Protein AF-A0A8J5VWH4-F1 (afdb_monomer_lite)

Sequence (172 aa):
MELGYGVIAAAGEVVESIDKEDLAKSLSLKPDPEDEEAQKTKKKMEETRDQLADALYQKGLALAEIESLKNDESTEACAKDVFEENYKELIKWVDAKSTKYGSLTVLRERRCGRLGTALKVLNDIIQDDSEQPKKKLYDLKIQLIEEIGWAHVSAYEKQWMHVRFPPSLPPF

Radius of gyration: 19.7 Å; chains: 1; bounding box: 58×37×54 Å

Secondary structure (DSSP, 8-state):
-HHHHHHHHHHHHHHHHS-HHHHHHHHHSPPPTT-HHHHHHHHHHHHHHHHHHHHHHHHHHHHHHHHHH-------BTB--HHHHHHHHHTTTS-TTSTTTHHHHHHHHHHTT-HHHHHHHHHHHHT-TTS---HHHHHHHHHHHHHHT-HHHHHHHHHHHHHHS-SSPPP-

pLDDT: mean 87.25, std 12.17, range [42.47, 96.69]

Foldseek 3Di:
DVPLVVLLVVLVVLLVVDDPVVLVVLLVDDDDPVDPVSVVVNVVSLVSLVSNLVSLLSNLVSLLVVVVVPPDDDDDDDDPPPNVVSVVVNVVRDPCLDLVNLQSVLSVCVVVVVLVVSLVSLVVNQPPPPDQRDLVSLVVNLVSCVVVVVVVVSVVSVVVSCVSPPPDDDDD

Organism: Zizania palustris (NCBI:txid103762)

Structure (mmCIF, N/CA/C/O backbone):
data_AF-A0A8J5VWH4-F1
#
_entry.id   AF-A0A8J5VWH4-F1
#
loop_
_atom_site.group_PDB
_atom_site.id
_atom_site.type_symbol
_atom_site.label_atom_id
_atom_site.label_alt_id
_atom_site.label_comp_id
_atom_site.label_asym_id
_atom_site.label_entity_id
_atom_site.label_seq_id
_atom_site.pdbx_PDB_ins_code
_atom_site.Cartn_x
_atom_site.Cartn_y
_atom_site.Cartn_z
_atom_site.occupancy
_atom_site.B_iso_or_equiv
_atom_site.auth_seq_id
_atom_site.auth_comp_id
_atom_site.auth_asym_id
_atom_site.auth_atom_id
_atom_site.pdbx_PDB_model_num
ATOM 1 N N . MET A 1 1 ? 3.674 -20.097 -3.474 1.00 50.47 1 MET A N 1
ATOM 2 C CA . MET A 1 1 ? 2.241 -19.920 -3.800 1.00 50.47 1 MET A CA 1
ATOM 3 C C . MET A 1 1 ? 1.338 -19.933 -2.565 1.00 50.47 1 MET A C 1
ATOM 5 O O . MET A 1 1 ? 0.362 -19.204 -2.581 1.00 50.47 1 MET A O 1
ATOM 9 N N . GLU A 1 2 ? 1.654 -20.662 -1.486 1.00 59.84 2 GLU A N 1
ATOM 10 C CA . GLU A 1 2 ? 0.800 -20.717 -0.275 1.00 59.84 2 GLU A CA 1
ATOM 11 C C . GLU A 1 2 ? 0.767 -19.420 0.561 1.00 59.84 2 GLU A C 1
ATOM 13 O O . GLU A 1 2 ? -0.246 -19.125 1.190 1.00 59.84 2 GLU A O 1
ATOM 18 N N . LEU A 1 3 ? 1.833 -18.607 0.529 1.00 69.75 3 LEU A N 1
ATOM 19 C CA . LEU A 1 3 ? 1.952 -17.423 1.394 1.00 69.75 3 LEU A CA 1
ATOM 20 C C . LEU A 1 3 ? 0.900 -16.336 1.104 1.00 69.75 3 LEU A C 1
ATOM 22 O O . LEU A 1 3 ? 0.278 -15.839 2.038 1.00 69.75 3 LEU A O 1
ATOM 26 N N . GLY A 1 4 ? 0.649 -15.997 -0.166 1.00 79.75 4 GLY A N 1
ATOM 27 C CA . GLY A 1 4 ? -0.304 -14.934 -0.524 1.00 79.75 4 GLY A CA 1
ATOM 28 C C . GLY A 1 4 ? -1.750 -15.269 -0.144 1.00 79.75 4 GLY A C 1
ATOM 29 O O . GLY A 1 4 ? -2.464 -14.437 0.411 1.00 79.75 4 GLY A O 1
ATOM 30 N N . TYR A 1 5 ? -2.173 -16.516 -0.370 1.00 85.75 5 TYR A N 1
ATOM 31 C CA . TYR A 1 5 ? -3.507 -16.979 0.021 1.00 85.75 5 TYR A CA 1
ATOM 32 C C . TYR A 1 5 ? -3.683 -17.024 1.545 1.00 85.75 5 TYR A C 1
ATOM 34 O O . TYR A 1 5 ? -4.745 -16.649 2.042 1.00 85.75 5 TYR A O 1
ATOM 42 N N . GLY A 1 6 ? -2.636 -17.409 2.285 1.00 90.00 6 GLY A N 1
ATOM 43 C CA . GLY A 1 6 ? -2.633 -17.369 3.748 1.00 90.00 6 GLY A CA 1
ATOM 44 C C . GLY A 1 6 ? -2.809 -15.953 4.303 1.00 90.00 6 GLY A C 1
ATOM 45 O O . GLY A 1 6 ? -3.617 -15.750 5.206 1.00 90.00 6 GLY A O 1
ATOM 46 N N . VAL A 1 7 ? -2.126 -14.960 3.719 1.00 91.88 7 VAL A N 1
ATOM 47 C CA . VAL A 1 7 ? -2.273 -13.545 4.113 1.00 91.88 7 VAL A CA 1
ATOM 48 C C . VAL A 1 7 ? -3.694 -13.042 3.857 1.00 91.88 7 VAL A C 1
ATOM 50 O O . VAL A 1 7 ? -4.264 -12.380 4.719 1.00 91.88 7 VAL A O 1
ATOM 53 N N . ILE A 1 8 ? -4.296 -13.382 2.713 1.00 92.81 8 ILE A N 1
ATOM 54 C CA . ILE A 1 8 ? -5.675 -12.976 2.391 1.00 92.81 8 ILE A CA 1
ATOM 55 C C . ILE A 1 8 ? -6.674 -13.553 3.395 1.00 92.81 8 ILE A C 1
ATOM 57 O O . ILE A 1 8 ? -7.571 -12.830 3.829 1.00 92.81 8 ILE A O 1
ATOM 61 N N . ALA A 1 9 ? -6.528 -14.832 3.753 1.00 92.94 9 ALA A N 1
ATOM 62 C CA . ALA A 1 9 ? -7.409 -15.498 4.707 1.00 92.94 9 ALA A CA 1
ATOM 63 C C . ALA A 1 9 ? -7.279 -14.891 6.111 1.00 92.94 9 ALA A C 1
ATOM 65 O O . ALA A 1 9 ? -8.277 -14.455 6.677 1.00 92.94 9 ALA A O 1
ATOM 66 N N . ALA A 1 10 ? -6.050 -14.772 6.625 1.00 95.19 10 ALA A N 1
ATOM 67 C CA . ALA A 1 10 ? -5.791 -14.214 7.952 1.00 95.19 10 ALA A CA 1
ATOM 68 C C . ALA A 1 10 ? -6.246 -12.750 8.065 1.00 95.19 10 ALA A C 1
ATOM 70 O O . ALA A 1 10 ? -6.896 -12.363 9.031 1.00 95.19 10 ALA A O 1
ATOM 71 N N . ALA A 1 11 ? -5.959 -11.929 7.051 1.00 94.19 11 ALA A N 1
ATOM 72 C CA . ALA A 1 11 ? -6.440 -10.553 7.021 1.00 94.19 11 ALA A CA 1
ATOM 73 C C . ALA A 1 11 ? -7.971 -10.476 6.893 1.00 94.19 11 ALA A C 1
ATOM 75 O O . ALA A 1 11 ? -8.587 -9.572 7.450 1.00 94.19 11 ALA A O 1
ATOM 76 N N . GLY A 1 12 ? -8.592 -11.417 6.175 1.00 92.44 12 GLY A N 1
ATOM 77 C CA . GLY A 1 12 ? -10.046 -11.547 6.092 1.00 92.44 12 GLY A CA 1
ATOM 78 C C . GLY A 1 12 ? -10.689 -11.782 7.457 1.00 92.44 12 GLY A C 1
ATOM 79 O O . GLY A 1 12 ? -11.609 -11.054 7.810 1.00 92.44 12 GLY A O 1
ATOM 80 N N . GLU A 1 13 ? -10.148 -12.711 8.242 1.00 95.19 13 GLU A N 1
ATOM 81 C CA . GLU A 1 13 ? -10.627 -13.020 9.594 1.00 95.19 13 GLU A CA 1
ATOM 82 C C . GLU A 1 13 ? -10.568 -11.794 10.519 1.00 95.19 13 GLU A C 1
ATOM 84 O O . GLU A 1 13 ? -11.541 -11.482 11.205 1.00 95.19 13 GLU A O 1
ATOM 89 N N . VAL A 1 14 ? -9.470 -11.029 10.471 1.00 94.75 14 VAL A N 1
ATOM 90 C CA . VAL A 1 14 ? -9.351 -9.774 11.234 1.00 94.75 14 VAL A CA 1
ATOM 91 C C . VAL A 1 14 ? -10.430 -8.776 10.812 1.00 94.75 14 VAL A C 1
ATOM 93 O O . VAL A 1 14 ? -11.118 -8.217 11.664 1.00 94.75 14 VAL A O 1
ATOM 96 N N . VAL A 1 15 ? -10.623 -8.576 9.506 1.00 93.81 15 VAL A N 1
ATOM 97 C CA . VAL A 1 15 ? -11.629 -7.640 8.973 1.00 93.81 15 VAL A CA 1
ATOM 98 C C . VAL A 1 15 ? -13.057 -8.052 9.345 1.00 93.81 15 VAL A C 1
ATOM 100 O O . VAL A 1 15 ? -13.893 -7.175 9.554 1.00 93.81 15 VAL A O 1
ATOM 103 N N . GLU A 1 16 ? -13.344 -9.352 9.414 1.00 94.44 16 GLU A N 1
ATOM 104 C CA . GLU A 1 16 ? -14.653 -9.899 9.796 1.00 94.44 16 GLU A CA 1
ATOM 105 C C . GLU A 1 16 ? -14.906 -9.829 11.307 1.00 94.44 16 GLU A C 1
ATOM 107 O O . GLU A 1 16 ? -16.051 -9.679 11.727 1.00 94.44 16 GLU A O 1
ATOM 112 N N . SER A 1 17 ? -13.852 -9.885 12.125 1.00 93.88 17 SER A N 1
ATOM 113 C CA . SER A 1 17 ? -13.956 -9.779 13.587 1.00 93.88 17 SER A CA 1
ATOM 114 C C . SER A 1 17 ? -14.259 -8.365 14.100 1.00 93.88 17 SER A C 1
ATOM 116 O O . SER A 1 17 ? -14.678 -8.200 15.245 1.00 93.88 17 SER A O 1
ATOM 118 N N . ILE A 1 18 ? -14.039 -7.341 13.270 1.00 94.44 18 ILE A N 1
ATOM 119 C CA . ILE A 1 18 ? -14.193 -5.933 13.644 1.00 94.44 18 ILE A CA 1
ATOM 120 C C . ILE A 1 18 ? -15.577 -5.431 13.224 1.00 94.44 18 ILE A C 1
ATOM 122 O O . ILE A 1 18 ? -15.907 -5.403 12.037 1.00 94.44 18 ILE A O 1
ATOM 126 N N . ASP A 1 19 ? -16.361 -4.945 14.191 1.00 93.44 19 ASP A N 1
ATOM 127 C CA . ASP A 1 19 ? -17.612 -4.242 13.904 1.00 93.44 19 ASP A CA 1
ATOM 128 C C . ASP A 1 19 ? -17.323 -2.840 13.355 1.00 93.44 19 ASP A C 1
ATOM 130 O O . ASP A 1 19 ? -16.997 -1.889 14.069 1.00 93.44 19 ASP A O 1
ATOM 134 N N . LYS A 1 20 ? -17.437 -2.726 12.036 1.00 92.56 20 LYS A N 1
ATOM 135 C CA . LYS A 1 20 ? -17.192 -1.503 11.274 1.00 92.56 20 LYS A CA 1
ATOM 136 C C . LYS A 1 20 ? -18.214 -0.410 11.558 1.00 92.56 20 LYS A C 1
ATOM 138 O O . LYS A 1 20 ? -17.874 0.769 11.512 1.00 92.56 20 LYS A O 1
ATOM 143 N N . GLU A 1 21 ? -19.467 -0.760 11.818 1.00 91.31 21 GLU A N 1
ATOM 144 C CA . GLU A 1 21 ? -20.485 0.254 12.074 1.00 91.31 21 GLU A CA 1
ATOM 145 C C . GLU A 1 21 ? -20.251 0.900 13.434 1.00 91.31 21 GLU A C 1
ATOM 147 O O . GLU A 1 21 ? -20.267 2.126 13.551 1.00 91.31 21 GLU A O 1
ATOM 152 N N . ASP A 1 22 ? -19.968 0.089 14.447 1.00 89.12 22 ASP A N 1
ATOM 153 C CA . ASP A 1 22 ? -19.699 0.571 15.797 1.00 89.12 22 ASP A CA 1
ATOM 154 C C . ASP A 1 22 ? -18.350 1.290 15.895 1.00 89.12 22 ASP A C 1
ATOM 156 O O . ASP A 1 22 ? -18.241 2.331 16.556 1.00 89.12 22 ASP A O 1
ATOM 160 N N . LEU A 1 23 ? -17.342 0.833 15.149 1.00 91.12 23 LEU A N 1
ATOM 161 C CA . LEU A 1 23 ? -16.074 1.545 15.019 1.00 91.12 23 LEU A CA 1
ATOM 162 C C . LEU A 1 23 ? -16.263 2.931 14.379 1.00 91.12 23 LEU A C 1
ATOM 164 O O . LEU A 1 23 ? -15.755 3.928 14.892 1.00 91.12 23 LEU A O 1
ATOM 168 N N . ALA A 1 24 ? -17.040 3.036 13.297 1.00 90.94 24 ALA A N 1
ATOM 169 C CA . ALA A 1 24 ? -17.312 4.319 12.647 1.00 90.94 24 ALA A CA 1
ATOM 170 C C . ALA A 1 24 ? -18.122 5.271 13.546 1.00 90.94 24 ALA A C 1
ATOM 172 O O . ALA A 1 24 ? -17.816 6.468 13.628 1.00 90.94 24 ALA A O 1
ATOM 173 N N . LYS A 1 25 ? -19.135 4.751 14.255 1.00 89.38 25 LYS A N 1
ATOM 174 C CA . LYS A 1 25 ? -19.938 5.529 15.214 1.00 89.38 25 LYS A CA 1
ATOM 175 C C . LYS A 1 25 ? -19.071 6.075 16.347 1.00 89.38 25 LYS A C 1
ATOM 177 O O . LYS A 1 25 ? -19.153 7.262 16.655 1.00 89.38 25 LYS A O 1
ATOM 182 N N . SER A 1 26 ? -18.225 5.236 16.943 1.00 84.88 26 SER A N 1
ATOM 183 C CA . SER A 1 26 ? -17.388 5.617 18.087 1.00 84.88 26 SER A CA 1
ATOM 184 C C . SER A 1 26 ? -16.312 6.643 17.722 1.00 84.88 26 SER A C 1
ATOM 186 O O . SER A 1 26 ? -16.114 7.601 18.466 1.00 84.88 26 SER A O 1
ATOM 188 N N . LEU A 1 27 ? -15.682 6.523 16.549 1.00 86.81 27 LEU A N 1
ATOM 189 C CA . LEU A 1 27 ? -14.683 7.489 16.067 1.00 86.81 27 LEU A CA 1
ATOM 190 C C . LEU A 1 27 ? -15.277 8.851 15.685 1.00 86.81 27 LEU A C 1
ATOM 192 O O . LEU A 1 27 ? -14.561 9.852 15.664 1.00 86.81 27 LEU A O 1
ATOM 196 N N . SER A 1 28 ? -16.578 8.904 15.396 1.00 86.00 28 SER A N 1
ATOM 197 C CA . SER A 1 28 ? -17.277 10.154 15.075 1.00 86.00 28 SER A CA 1
ATOM 198 C C . SER A 1 28 ? -17.548 11.020 16.312 1.00 86.00 28 SER A C 1
ATOM 200 O O . SER A 1 28 ? -17.797 12.221 16.186 1.00 86.00 28 SER A O 1
ATOM 202 N N . LEU A 1 29 ? -17.499 10.435 17.512 1.00 83.62 29 LEU A N 1
ATOM 203 C CA . LEU A 1 29 ? -17.739 11.136 18.769 1.00 83.62 29 LEU A CA 1
ATOM 204 C C . LEU A 1 29 ? -16.452 11.807 19.261 1.00 83.62 29 LEU A C 1
ATOM 206 O O . LEU A 1 29 ? -15.390 11.191 19.350 1.00 83.62 29 LEU A O 1
ATOM 210 N N . LYS A 1 30 ? -16.544 13.094 19.613 1.00 78.81 30 LYS A N 1
ATOM 211 C CA . LYS A 1 30 ? -15.450 13.799 20.291 1.00 78.81 30 LYS A CA 1
ATOM 212 C C . LYS A 1 30 ? -15.554 13.533 21.796 1.00 78.81 30 LYS A C 1
ATOM 214 O O . LYS A 1 30 ? -16.566 13.927 22.373 1.00 78.81 30 LYS A O 1
ATOM 219 N N . PRO A 1 31 ? -14.558 12.883 22.422 1.00 79.38 31 PRO A N 1
ATOM 220 C CA . PRO A 1 31 ? -14.539 12.712 23.865 1.00 79.38 31 PRO A CA 1
ATOM 221 C C . PRO A 1 31 ? -14.315 14.064 24.537 1.00 79.38 31 PRO A C 1
ATOM 223 O O . PRO A 1 31 ? -13.684 14.959 23.962 1.00 79.38 31 PRO A O 1
ATOM 226 N N . ASP A 1 32 ? -14.834 14.189 25.751 1.00 81.56 32 ASP A N 1
ATOM 227 C CA . ASP A 1 32 ? -14.539 15.320 26.619 1.00 81.56 32 ASP A CA 1
ATOM 228 C C . ASP A 1 32 ? -13.029 15.328 26.940 1.00 81.56 32 ASP A C 1
ATOM 230 O O . ASP A 1 32 ? -12.486 14.282 27.313 1.00 81.56 32 ASP A O 1
ATOM 234 N N . PRO A 1 33 ? -12.313 16.455 26.758 1.00 80.44 33 PRO A N 1
ATOM 235 C CA . PRO A 1 33 ? -10.901 16.552 27.117 1.00 80.44 33 PRO A CA 1
ATOM 236 C C . PRO A 1 33 ? -10.619 16.327 28.610 1.00 80.44 33 PRO A C 1
ATOM 238 O O . PRO A 1 33 ? -9.495 15.963 28.936 1.00 80.44 33 PRO A O 1
ATOM 241 N N . GLU A 1 34 ? -11.594 16.489 29.503 1.00 84.75 34 GLU A N 1
ATOM 242 C CA . GLU A 1 34 ? -11.412 16.267 30.946 1.00 84.75 34 GLU A CA 1
ATOM 243 C C . GLU A 1 34 ? -11.732 14.819 31.375 1.00 84.75 34 GLU A C 1
ATOM 245 O O . GLU A 1 34 ? -11.453 14.426 32.509 1.00 84.75 34 GLU A O 1
ATOM 250 N N . ASP A 1 35 ? -12.292 13.999 30.476 1.00 87.94 35 ASP A N 1
ATOM 251 C CA . ASP A 1 35 ? -12.620 12.594 30.740 1.00 87.94 35 ASP A CA 1
ATOM 252 C C . ASP A 1 35 ? -11.514 11.652 30.229 1.00 87.94 35 ASP A C 1
ATOM 254 O O . ASP A 1 35 ? -11.482 11.212 29.074 1.00 87.94 35 ASP A O 1
ATOM 258 N N . GLU A 1 36 ? -10.604 11.305 31.137 1.00 86.25 36 GLU A N 1
ATOM 259 C CA . GLU A 1 36 ? -9.511 10.352 30.915 1.00 86.25 36 GLU A CA 1
ATOM 260 C C . GLU A 1 36 ? -9.983 8.965 30.426 1.00 86.25 36 GLU A C 1
ATOM 262 O O . GLU A 1 36 ? -9.275 8.292 29.667 1.00 86.25 36 GLU A O 1
ATOM 267 N N . GLU A 1 37 ? -11.164 8.494 30.836 1.00 84.00 37 GLU A N 1
ATOM 268 C CA . GLU A 1 37 ? -11.691 7.190 30.413 1.00 84.00 37 GLU A CA 1
ATOM 269 C C . GLU A 1 37 ? -12.235 7.247 28.983 1.00 84.00 37 GLU A C 1
ATOM 271 O O . GLU A 1 37 ? -11.971 6.342 28.175 1.00 84.00 37 GLU A O 1
ATOM 276 N N . ALA A 1 38 ? -12.915 8.339 28.628 1.00 83.19 38 ALA A N 1
ATOM 277 C CA . ALA A 1 38 ? -13.361 8.596 27.263 1.00 83.19 38 ALA A CA 1
ATOM 278 C C . ALA A 1 38 ? -12.172 8.751 26.300 1.00 83.19 38 ALA A C 1
ATOM 280 O O . ALA A 1 38 ? -12.195 8.194 25.195 1.00 83.19 38 ALA A O 1
ATOM 281 N N . GLN A 1 39 ? -11.093 9.420 26.722 1.00 86.19 39 GLN A N 1
ATOM 282 C CA . GLN A 1 39 ? -9.864 9.525 25.929 1.00 86.19 39 GLN A CA 1
ATOM 283 C C . GLN A 1 39 ? -9.197 8.164 25.692 1.00 86.19 39 GLN A C 1
ATOM 285 O O . GLN A 1 39 ? -8.847 7.833 24.554 1.00 86.19 39 GLN A O 1
ATOM 290 N N . LYS A 1 40 ? -9.055 7.339 26.739 1.00 87.06 40 LYS A N 1
ATOM 291 C CA . LYS A 1 40 ? -8.506 5.976 26.610 1.00 87.06 40 LYS A CA 1
ATOM 292 C C . LYS A 1 40 ? -9.345 5.118 25.673 1.00 87.06 40 LYS A C 1
ATOM 294 O O . LYS A 1 40 ? -8.791 4.356 24.883 1.00 87.06 40 LYS A O 1
ATOM 299 N N . THR A 1 41 ? -10.666 5.242 25.748 1.00 85.81 41 THR A N 1
ATOM 300 C CA . THR A 1 41 ? -11.585 4.508 24.873 1.00 85.81 41 THR A CA 1
ATOM 301 C C . THR A 1 41 ? -11.417 4.940 23.421 1.00 85.81 41 THR A C 1
ATOM 303 O O . THR A 1 41 ? -11.245 4.084 22.558 1.00 85.81 41 THR A O 1
ATOM 306 N N . LYS A 1 42 ? -11.352 6.248 23.144 1.00 87.62 42 LYS A N 1
ATOM 307 C CA . LYS A 1 42 ? -11.084 6.756 21.792 1.00 87.62 42 LYS A CA 1
ATOM 308 C C . LYS A 1 42 ? -9.765 6.229 21.232 1.00 87.62 42 LYS A C 1
ATOM 310 O O . LYS A 1 42 ? -9.742 5.756 20.101 1.00 87.62 42 LYS A O 1
ATOM 315 N N . LYS A 1 43 ? -8.690 6.261 22.023 1.00 90.25 43 LYS A N 1
ATOM 316 C CA . LYS A 1 43 ? -7.381 5.763 21.586 1.00 90.25 43 LYS A CA 1
ATOM 317 C C . LYS A 1 43 ? -7.435 4.284 21.185 1.00 90.25 43 LYS A C 1
ATOM 319 O O . LYS A 1 43 ? -6.911 3.920 20.141 1.00 90.25 43 LYS A O 1
ATOM 324 N N . LYS A 1 44 ? -8.137 3.445 21.955 1.00 91.00 44 LYS A N 1
ATOM 325 C CA . LYS A 1 44 ? -8.359 2.030 21.597 1.00 91.00 44 LYS A CA 1
ATOM 326 C C . LYS A 1 44 ? -9.141 1.868 20.289 1.00 91.00 44 LYS A C 1
ATOM 328 O O . LYS A 1 44 ? -8.856 0.956 19.516 1.00 91.00 44 LYS A O 1
ATOM 333 N N . MET A 1 45 ? -10.115 2.739 20.023 1.00 90.56 45 MET A N 1
ATOM 334 C CA . MET A 1 45 ? -10.854 2.721 18.755 1.00 90.56 45 MET A CA 1
ATOM 335 C C . MET A 1 45 ? -9.970 3.163 17.582 1.00 90.56 45 MET A C 1
ATOM 337 O O . MET A 1 45 ? -10.034 2.569 16.511 1.00 90.56 45 MET A O 1
ATOM 341 N N . GLU A 1 46 ? -9.092 4.149 17.775 1.00 92.06 46 GLU A N 1
ATOM 342 C CA . GLU A 1 46 ? -8.094 4.537 16.767 1.00 92.06 46 GLU A CA 1
ATOM 343 C C . GLU A 1 46 ? -7.101 3.399 16.484 1.00 92.06 46 GLU A C 1
ATOM 345 O O . GLU A 1 46 ? -6.831 3.104 15.323 1.00 92.06 46 GLU A O 1
ATOM 350 N N . GLU A 1 47 ? -6.636 2.694 17.518 1.00 94.62 47 GLU A N 1
ATOM 351 C CA . GLU A 1 47 ? -5.794 1.498 17.372 1.00 94.62 47 GLU A CA 1
ATOM 352 C C . GLU A 1 47 ? -6.528 0.381 16.609 1.00 94.62 47 GLU A C 1
ATOM 354 O O . GLU A 1 47 ? -5.952 -0.254 15.727 1.00 94.62 47 GLU A O 1
ATOM 359 N N . THR A 1 48 ? -7.820 0.178 16.888 1.00 93.69 48 THR A N 1
ATOM 360 C CA . THR A 1 48 ? -8.657 -0.814 16.189 1.00 93.69 48 THR A CA 1
ATOM 361 C C . THR A 1 48 ? -8.864 -0.441 14.717 1.00 93.69 48 THR A C 1
ATOM 363 O O . THR A 1 48 ? -8.803 -1.301 13.839 1.00 93.69 48 THR A O 1
ATOM 366 N N . ARG A 1 49 ? -9.049 0.850 14.409 1.00 95.00 49 ARG A N 1
ATOM 367 C CA . ARG A 1 49 ? -9.074 1.366 13.029 1.00 95.00 49 ARG A CA 1
ATOM 368 C C . ARG A 1 49 ? -7.761 1.101 12.313 1.00 95.00 49 ARG A C 1
ATOM 370 O O . ARG A 1 49 ? -7.780 0.699 11.153 1.00 95.00 49 ARG A O 1
ATOM 377 N N . ASP A 1 50 ? -6.638 1.328 12.981 1.00 94.88 50 ASP A N 1
ATOM 378 C CA . ASP A 1 50 ? -5.325 1.116 12.381 1.00 94.88 50 ASP A CA 1
ATOM 379 C C . ASP A 1 50 ? -5.083 -0.372 12.099 1.00 94.88 50 ASP A C 1
ATOM 381 O O . ASP A 1 50 ? -4.613 -0.710 11.016 1.00 94.88 50 ASP A O 1
ATOM 385 N N . GLN A 1 51 ? -5.507 -1.266 12.998 1.00 95.44 51 GLN A N 1
ATOM 386 C CA . GLN A 1 51 ? -5.494 -2.716 12.770 1.00 95.44 51 GLN A CA 1
ATOM 387 C C . GLN A 1 51 ? -6.382 -3.129 11.590 1.00 95.44 51 GLN A C 1
ATOM 389 O O . GLN A 1 51 ? -5.954 -3.915 10.742 1.00 95.44 51 GLN A O 1
ATOM 394 N N . LEU A 1 52 ? -7.598 -2.578 11.501 1.00 96.38 52 LEU A N 1
ATOM 395 C CA . LEU A 1 52 ? -8.503 -2.812 10.375 1.00 96.38 52 LEU A CA 1
ATOM 396 C C . LEU A 1 52 ? -7.868 -2.363 9.053 1.00 96.38 52 LEU A C 1
ATOM 398 O O . LEU A 1 52 ? -7.885 -3.102 8.067 1.00 96.38 52 LEU A O 1
ATOM 402 N N . ALA A 1 53 ? -7.292 -1.161 9.032 1.00 96.38 53 ALA A N 1
ATOM 403 C CA . ALA A 1 53 ? -6.631 -0.608 7.859 1.00 96.38 53 ALA A CA 1
ATOM 404 C C . ALA A 1 53 ? -5.397 -1.426 7.460 1.00 96.38 53 ALA A C 1
ATOM 406 O O . ALA A 1 53 ? -5.206 -1.698 6.276 1.00 96.38 53 ALA A O 1
ATOM 407 N N . ASP A 1 54 ? -4.600 -1.879 8.427 1.00 95.75 54 ASP A N 1
ATOM 408 C CA . ASP A 1 54 ? -3.438 -2.729 8.176 1.00 95.75 54 ASP A CA 1
ATOM 409 C C . ASP A 1 54 ? -3.841 -4.090 7.606 1.00 95.75 54 ASP A C 1
ATOM 411 O O . ASP A 1 54 ? -3.240 -4.540 6.628 1.00 95.75 54 ASP A O 1
ATOM 415 N N . ALA A 1 55 ? -4.898 -4.714 8.127 1.00 96.69 55 ALA A N 1
ATOM 416 C CA . ALA A 1 55 ? -5.425 -5.958 7.576 1.00 96.69 55 ALA A CA 1
ATOM 417 C C . ALA A 1 55 ? -5.908 -5.774 6.126 1.00 96.69 55 ALA A C 1
ATOM 419 O O . ALA A 1 55 ? -5.498 -6.519 5.232 1.00 96.69 55 ALA A O 1
ATOM 420 N N . LEU A 1 56 ? -6.712 -4.740 5.856 1.00 96.50 56 LEU A N 1
ATOM 421 C CA . LEU A 1 56 ? -7.170 -4.406 4.501 1.00 96.50 56 LEU A CA 1
ATOM 422 C C . LEU A 1 56 ? -5.996 -4.113 3.559 1.00 96.50 56 LEU A C 1
ATOM 424 O O . LEU A 1 56 ? -5.995 -4.548 2.406 1.00 96.50 56 LEU A O 1
ATOM 428 N N . TYR A 1 57 ? -4.973 -3.410 4.038 1.00 96.62 57 TYR A N 1
ATOM 429 C CA . TYR A 1 57 ? -3.778 -3.105 3.264 1.00 96.62 57 TYR A CA 1
ATOM 430 C C . TYR A 1 57 ? -3.000 -4.371 2.889 1.00 96.62 57 TYR A C 1
ATOM 432 O O . TYR A 1 57 ? -2.738 -4.593 1.705 1.00 96.62 57 TYR A O 1
ATOM 440 N N . GLN A 1 58 ? -2.699 -5.243 3.858 1.00 95.50 58 GLN A N 1
ATOM 441 C CA . GLN A 1 58 ? -1.996 -6.508 3.607 1.00 95.50 58 GLN A CA 1
ATOM 442 C C . GLN A 1 58 ? -2.791 -7.426 2.673 1.00 95.50 58 GLN A C 1
ATOM 444 O O . GLN A 1 58 ? -2.226 -8.002 1.741 1.00 95.50 58 GLN A O 1
ATOM 449 N N . LYS A 1 59 ? -4.115 -7.506 2.856 1.00 94.94 59 LYS A N 1
ATOM 450 C CA . LYS A 1 59 ? -5.010 -8.242 1.954 1.00 94.94 59 LYS A CA 1
ATOM 451 C C . LYS A 1 59 ? -4.928 -7.706 0.525 1.00 94.94 59 LYS A C 1
ATOM 453 O O . LYS A 1 59 ? -4.811 -8.487 -0.414 1.00 94.94 59 LYS A O 1
ATOM 458 N N . GLY A 1 60 ? -4.949 -6.384 0.360 1.00 94.50 60 GLY A N 1
ATOM 459 C CA . GLY A 1 60 ? -4.831 -5.725 -0.940 1.00 94.50 60 GLY A CA 1
ATOM 460 C C . GLY A 1 60 ? -3.498 -6.011 -1.635 1.00 94.50 60 GLY A C 1
ATOM 461 O O . GLY A 1 60 ? -3.486 -6.334 -2.822 1.00 94.50 60 GLY A O 1
ATOM 462 N N . LEU A 1 61 ? -2.385 -5.946 -0.897 1.00 93.00 61 LEU A N 1
ATOM 463 C CA . LEU A 1 61 ? -1.058 -6.273 -1.427 1.00 93.00 61 LEU A CA 1
ATOM 464 C C . LEU A 1 61 ? -0.983 -7.727 -1.905 1.00 93.00 61 LEU A C 1
ATOM 466 O O . LEU A 1 61 ? -0.535 -7.980 -3.021 1.00 93.00 61 LEU A O 1
ATOM 470 N N . ALA A 1 62 ? -1.474 -8.667 -1.094 1.00 93.06 62 ALA A N 1
ATOM 471 C CA . ALA A 1 62 ? -1.480 -10.085 -1.440 1.00 93.06 62 ALA A CA 1
ATOM 472 C C . ALA A 1 62 ? -2.377 -10.387 -2.654 1.00 93.06 62 ALA A C 1
ATOM 474 O O . ALA A 1 62 ? -2.014 -11.199 -3.503 1.00 93.06 62 ALA A O 1
ATOM 475 N N . LEU A 1 63 ? -3.525 -9.708 -2.783 1.00 92.12 63 LEU A N 1
ATOM 476 C CA . LEU A 1 63 ? -4.396 -9.819 -3.959 1.00 92.12 63 LEU A CA 1
ATOM 477 C C . LEU A 1 63 ? -3.683 -9.368 -5.242 1.00 92.12 63 LEU A C 1
ATOM 479 O O . LEU A 1 63 ? -3.743 -10.075 -6.248 1.00 92.12 63 LEU A O 1
ATOM 483 N N . ALA A 1 64 ? -2.985 -8.229 -5.200 1.00 89.81 64 ALA A N 1
ATOM 484 C CA . ALA A 1 64 ? -2.220 -7.727 -6.341 1.00 89.81 64 ALA A CA 1
ATOM 485 C C . ALA A 1 64 ? -1.024 -8.629 -6.689 1.00 89.81 64 ALA A C 1
ATOM 487 O O . ALA A 1 64 ? -0.746 -8.864 -7.863 1.00 89.81 64 ALA A O 1
ATOM 488 N N . GLU A 1 65 ? -0.332 -9.175 -5.685 1.00 88.94 65 GLU A N 1
ATOM 489 C CA . GLU A 1 65 ? 0.768 -10.119 -5.903 1.00 88.94 65 GLU A CA 1
ATOM 490 C C . GLU A 1 65 ? 0.280 -11.394 -6.605 1.00 88.94 65 GLU A C 1
ATOM 492 O O . GLU A 1 65 ? 0.857 -11.801 -7.613 1.00 88.94 65 GLU A O 1
ATOM 497 N N . ILE A 1 66 ? -0.816 -11.997 -6.130 1.00 87.56 66 ILE A N 1
ATOM 498 C CA . ILE A 1 66 ? -1.393 -13.199 -6.749 1.00 87.56 66 ILE A CA 1
ATOM 499 C C . ILE A 1 66 ? -1.817 -12.934 -8.195 1.00 87.56 66 ILE A C 1
ATOM 501 O O . ILE A 1 66 ? -1.608 -13.798 -9.044 1.00 87.56 66 ILE A O 1
ATOM 505 N N . GLU A 1 67 ? -2.406 -11.772 -8.481 1.00 85.31 67 GLU A N 1
ATOM 506 C CA . GLU A 1 67 ? -2.753 -11.379 -9.849 1.00 85.31 67 GLU A CA 1
ATOM 507 C C . GLU A 1 67 ? -1.502 -11.277 -10.729 1.00 85.31 67 GLU A C 1
ATOM 509 O O . GLU A 1 67 ? -1.466 -11.888 -11.790 1.00 85.31 67 GLU A O 1
ATOM 514 N N . SER A 1 68 ? -0.441 -10.610 -10.263 1.00 81.81 68 SER A N 1
ATOM 515 C CA . SER A 1 68 ? 0.808 -10.474 -11.029 1.00 81.81 68 SER A CA 1
ATOM 516 C C . SER A 1 68 ? 1.511 -11.805 -11.338 1.00 81.81 68 SER A C 1
ATOM 518 O O . SER A 1 68 ? 2.261 -11.899 -12.305 1.00 81.81 68 SER A O 1
ATOM 520 N N . LEU A 1 69 ? 1.280 -12.840 -10.523 1.00 81.25 69 LEU A N 1
ATOM 521 C CA . LEU A 1 69 ? 1.835 -14.183 -10.720 1.00 81.25 69 LEU A CA 1
ATOM 522 C C . LEU A 1 69 ? 0.989 -15.039 -11.677 1.00 81.25 69 LEU A C 1
ATOM 524 O O . LEU A 1 69 ? 1.496 -16.002 -12.255 1.00 81.25 69 LEU A O 1
ATOM 528 N N . LYS A 1 70 ? -0.298 -14.714 -11.837 1.00 75.44 70 LYS A N 1
ATOM 529 C CA . LYS A 1 70 ? -1.234 -15.395 -12.736 1.00 75.44 70 LYS A CA 1
ATOM 530 C C . LYS A 1 70 ? -1.173 -14.736 -14.110 1.00 75.44 70 LYS A C 1
ATOM 532 O O . LYS A 1 70 ? -2.011 -13.924 -14.469 1.00 75.44 70 LYS A O 1
ATOM 537 N N . ASN A 1 71 ? -0.147 -15.095 -14.867 1.00 56.16 71 ASN A N 1
ATOM 538 C CA . ASN A 1 71 ? 0.183 -14.511 -16.168 1.00 56.16 71 ASN A CA 1
ATOM 539 C C . ASN A 1 71 ? -0.742 -14.940 -17.337 1.00 56.16 71 ASN A C 1
ATOM 541 O O . ASN A 1 71 ? -0.267 -15.010 -18.467 1.00 56.16 71 ASN A O 1
ATOM 545 N N . ASP A 1 72 ? -2.026 -15.239 -17.104 1.00 46.41 72 ASP A N 1
ATOM 546 C CA . ASP A 1 72 ? -2.945 -15.696 -18.160 1.00 46.41 72 ASP A CA 1
ATOM 547 C C . ASP A 1 72 ? -4.097 -14.715 -18.406 1.00 46.41 72 ASP A C 1
ATOM 549 O O . ASP A 1 72 ? -4.833 -14.322 -17.497 1.00 46.41 72 ASP A O 1
ATOM 553 N N . GLU A 1 73 ? -4.235 -14.338 -19.679 1.00 53.69 73 GLU A N 1
ATOM 554 C CA . GLU A 1 73 ? -5.354 -13.581 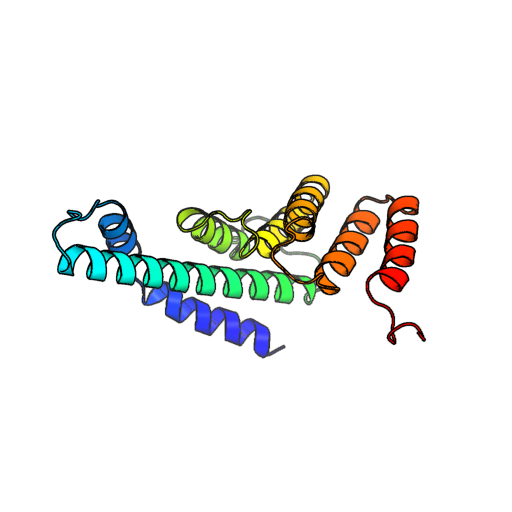-20.224 1.00 53.69 73 GLU A CA 1
ATOM 555 C C . GLU A 1 73 ? -6.689 -14.302 -19.975 1.00 53.69 73 GLU A C 1
ATOM 557 O O . GLU A 1 73 ? -6.780 -15.528 -19.993 1.00 53.69 73 GLU A O 1
ATOM 562 N N . SER A 1 74 ? -7.749 -13.499 -19.854 1.00 46.81 74 SER A N 1
ATOM 563 C CA . SER A 1 74 ? -9.164 -13.870 -19.713 1.00 46.81 74 SER A CA 1
ATOM 564 C C . SER A 1 74 ? -9.655 -14.212 -18.297 1.00 46.81 74 SER A C 1
ATOM 566 O O . SER A 1 74 ? -9.758 -15.356 -17.871 1.00 46.81 74 SER A O 1
ATOM 568 N N . THR A 1 75 ? -10.151 -13.190 -17.600 1.00 42.47 75 THR A N 1
ATOM 569 C CA . THR A 1 75 ? -11.561 -13.214 -17.182 1.00 42.47 75 THR A CA 1
ATOM 570 C C . THR A 1 75 ? -12.056 -11.783 -17.024 1.00 42.47 75 THR A C 1
ATOM 572 O O . THR A 1 75 ? -11.789 -11.102 -16.042 1.00 42.47 75 THR A O 1
ATOM 575 N N . GLU A 1 76 ? -12.696 -11.314 -18.092 1.00 42.56 76 GLU A N 1
ATOM 576 C CA . GLU A 1 76 ? -13.948 -10.564 -18.048 1.00 42.56 76 GLU A CA 1
ATOM 577 C C . GLU A 1 76 ? -14.183 -9.729 -16.783 1.00 42.56 76 GLU A C 1
ATOM 579 O O . GLU A 1 76 ? -14.603 -10.207 -15.726 1.00 42.56 76 GLU A O 1
ATOM 58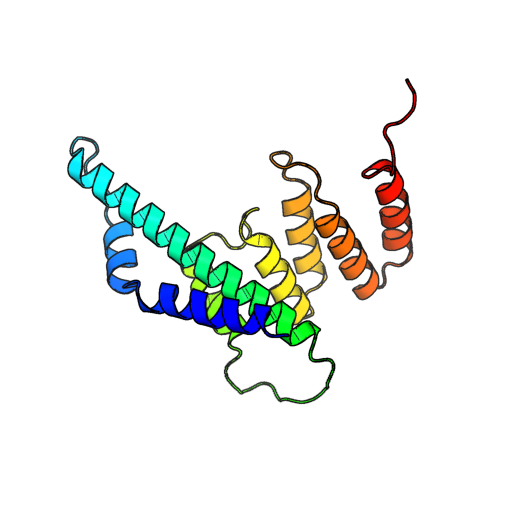4 N N . ALA A 1 77 ? -14.002 -8.421 -16.963 1.00 43.78 77 ALA A N 1
ATOM 585 C CA . ALA A 1 77 ? -14.745 -7.412 -16.236 1.00 43.78 77 ALA A CA 1
ATOM 586 C C . ALA A 1 77 ? -16.181 -7.905 -15.959 1.00 43.78 77 ALA A C 1
ATOM 588 O O . ALA A 1 77 ? -16.900 -8.219 -16.904 1.00 43.78 77 ALA A O 1
ATOM 589 N N . CYS A 1 78 ? -16.569 -7.924 -14.676 1.00 42.72 78 CYS A N 1
ATOM 590 C CA . CYS A 1 78 ? -17.915 -8.170 -14.118 1.00 42.72 78 CYS A CA 1
ATOM 591 C C . CYS A 1 78 ? -18.107 -9.415 -13.216 1.00 42.72 78 CYS A C 1
ATOM 593 O O . CYS A 1 78 ? -19.225 -9.668 -12.770 1.00 42.72 78 CYS A O 1
ATOM 595 N N . ALA A 1 79 ? -17.043 -10.099 -12.786 1.00 42.84 79 ALA A N 1
ATOM 596 C CA . ALA A 1 79 ? -17.029 -10.736 -11.462 1.00 42.84 79 ALA A CA 1
ATOM 597 C C . ALA A 1 79 ? -16.417 -9.741 -10.464 1.00 42.84 79 ALA A C 1
ATOM 599 O O . ALA A 1 79 ? -15.404 -9.125 -10.777 1.00 42.84 79 ALA A O 1
ATOM 600 N N . LYS A 1 80 ? -17.064 -9.523 -9.311 1.00 59.47 80 LYS A N 1
ATOM 601 C CA . LYS A 1 80 ? -16.657 -8.571 -8.258 1.00 59.47 80 LYS A CA 1
ATOM 602 C C . LYS A 1 80 ? -15.133 -8.484 -8.131 1.00 59.47 80 LYS A C 1
ATOM 604 O O . LYS A 1 80 ? -14.499 -9.448 -7.708 1.00 59.47 80 LYS A O 1
ATOM 609 N N . ASP A 1 81 ? -14.554 -7.347 -8.520 1.00 84.38 81 ASP A N 1
ATOM 610 C CA . ASP A 1 81 ? -13.123 -7.120 -8.354 1.00 84.38 81 ASP A CA 1
ATOM 611 C C . ASP A 1 81 ? -12.839 -7.000 -6.851 1.00 84.38 81 ASP A C 1
ATOM 613 O O . ASP A 1 81 ? -13.009 -5.942 -6.243 1.00 84.38 81 ASP A O 1
ATOM 617 N N . VAL A 1 82 ? -12.445 -8.127 -6.251 1.00 90.38 82 VAL A N 1
ATOM 618 C CA . VAL A 1 82 ? -12.159 -8.265 -4.817 1.00 90.38 82 VAL A CA 1
ATOM 619 C C . VAL A 1 82 ? -11.088 -7.267 -4.374 1.00 90.38 82 VAL A C 1
ATOM 621 O O . VAL A 1 82 ? -11.130 -6.781 -3.243 1.00 90.38 82 VAL A O 1
ATOM 624 N N . PHE A 1 83 ? -10.146 -6.923 -5.258 1.00 92.25 83 PHE A N 1
ATOM 625 C CA . PHE A 1 83 ? -9.135 -5.913 -4.973 1.00 92.25 83 PHE A CA 1
ATOM 626 C C . PHE A 1 83 ? -9.761 -4.517 -4.901 1.00 92.25 83 PHE A C 1
ATOM 628 O O . PHE A 1 83 ? -9.511 -3.797 -3.935 1.00 92.25 83 PHE A O 1
ATOM 635 N N . GLU A 1 84 ? -10.609 -4.137 -5.862 1.00 93.31 84 GLU A N 1
ATOM 636 C CA . GLU A 1 84 ? -11.296 -2.836 -5.830 1.00 93.31 84 GLU A CA 1
ATOM 637 C C . GLU A 1 84 ? -12.283 -2.729 -4.661 1.00 93.31 84 GLU A C 1
ATOM 639 O O . GLU A 1 84 ? -12.392 -1.662 -4.061 1.00 93.31 84 GLU A O 1
ATOM 644 N N . GLU A 1 85 ? -12.981 -3.806 -4.289 1.00 94.25 85 GLU A N 1
ATOM 645 C CA . GLU A 1 85 ? -13.831 -3.827 -3.089 1.00 94.25 85 GLU A CA 1
ATOM 646 C C . GLU A 1 85 ? -13.005 -3.612 -1.815 1.00 94.25 85 GLU A C 1
ATOM 648 O O . GLU A 1 85 ? -13.337 -2.753 -0.996 1.00 94.25 85 GLU A O 1
ATOM 653 N N . ASN A 1 86 ? -11.886 -4.327 -1.679 1.00 95.06 86 ASN A N 1
ATOM 654 C CA . ASN A 1 86 ? -10.966 -4.173 -0.556 1.00 95.06 86 ASN A CA 1
ATOM 655 C C . ASN A 1 86 ? -10.354 -2.762 -0.498 1.00 95.06 86 ASN A C 1
ATOM 657 O O . ASN A 1 86 ? -10.271 -2.162 0.571 1.00 95.06 86 ASN A O 1
ATOM 661 N N . TYR A 1 87 ? -9.963 -2.205 -1.646 1.00 95.06 87 TYR A N 1
ATOM 662 C CA . TYR A 1 87 ? -9.408 -0.856 -1.734 1.00 95.06 87 TYR A CA 1
ATOM 663 C C . TYR A 1 87 ? -10.448 0.214 -1.377 1.00 95.06 87 TYR A C 1
ATOM 665 O O . TYR A 1 87 ? -10.164 1.108 -0.580 1.00 95.06 87 TYR A O 1
ATOM 673 N N . LYS A 1 88 ? -11.677 0.104 -1.904 1.00 95.12 88 LYS A N 1
ATOM 674 C CA . LYS A 1 88 ? -12.800 0.988 -1.541 1.00 95.12 88 LYS A CA 1
ATOM 675 C C . LYS A 1 88 ? -13.126 0.929 -0.059 1.00 95.12 88 LYS A C 1
ATOM 677 O O . LYS A 1 88 ? -13.594 1.920 0.492 1.00 95.12 88 LYS A O 1
ATOM 682 N N . GLU A 1 89 ? -12.925 -0.220 0.568 1.00 95.44 89 GLU A N 1
ATOM 683 C CA . GLU A 1 89 ? -13.086 -0.352 2.004 1.00 95.44 89 GLU A CA 1
ATOM 684 C C . GLU A 1 89 ? -11.953 0.351 2.757 1.00 95.44 89 GLU A C 1
ATOM 686 O O . GLU A 1 89 ? -12.240 1.166 3.628 1.00 95.44 89 GLU A O 1
ATOM 691 N N . LEU A 1 90 ? -10.688 0.129 2.382 1.00 96.25 90 LEU A N 1
ATOM 692 C CA . LEU A 1 90 ? -9.526 0.766 3.017 1.00 96.25 90 LEU A CA 1
ATOM 693 C C . LEU A 1 90 ? -9.637 2.297 3.041 1.00 96.25 90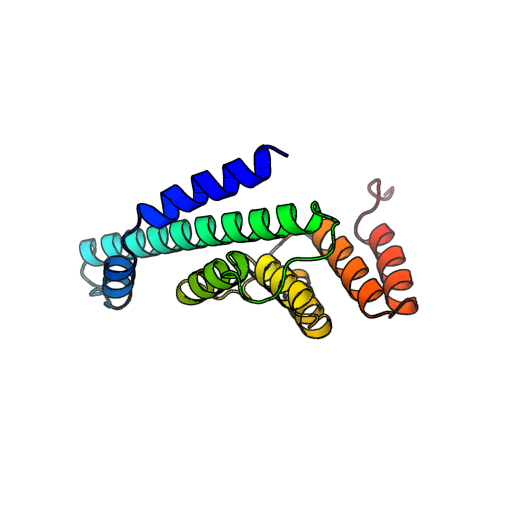 LEU A C 1
ATOM 695 O O . LEU A 1 90 ? -9.426 2.915 4.083 1.00 96.25 90 LEU A O 1
ATOM 699 N N . ILE A 1 91 ? -10.009 2.914 1.915 1.00 95.06 91 ILE A N 1
ATOM 700 C CA . ILE A 1 91 ? -10.043 4.381 1.785 1.00 95.06 91 ILE A CA 1
ATOM 701 C C . ILE A 1 91 ? -11.122 5.057 2.648 1.00 95.06 91 ILE A C 1
ATOM 703 O O . ILE A 1 91 ? -11.131 6.280 2.759 1.00 95.06 91 ILE A O 1
ATOM 707 N N . LYS A 1 92 ? -12.045 4.290 3.248 1.00 95.06 92 LYS A N 1
ATOM 708 C CA . LYS A 1 92 ? -13.011 4.814 4.230 1.00 95.06 92 LYS A CA 1
ATOM 709 C C . LYS A 1 92 ? -12.367 5.066 5.590 1.00 95.06 92 LYS A C 1
ATOM 711 O O . LYS A 1 92 ? -12.865 5.885 6.354 1.00 95.06 92 LYS A O 1
ATOM 716 N N . TRP A 1 93 ? -11.294 4.341 5.893 1.00 94.62 93 TRP A N 1
ATOM 717 C CA . TRP A 1 93 ? -10.680 4.302 7.217 1.00 94.62 93 TRP A CA 1
ATOM 718 C C . TRP A 1 93 ? -9.417 5.148 7.304 1.00 94.62 93 TRP A C 1
ATOM 720 O O . TRP A 1 93 ? -9.099 5.666 8.372 1.00 94.62 93 TRP A O 1
ATOM 730 N N . VAL A 1 94 ? -8.694 5.292 6.193 1.00 93.75 94 VAL A N 1
ATOM 731 C CA . VAL A 1 94 ? -7.383 5.946 6.155 1.00 93.75 94 VAL A CA 1
ATOM 732 C C . VAL A 1 94 ? -7.187 6.755 4.879 1.00 93.75 94 VAL A C 1
ATOM 734 O O . VAL A 1 94 ? -7.811 6.491 3.850 1.00 93.75 94 VAL A O 1
ATOM 737 N N . ASP A 1 95 ? -6.257 7.711 4.924 1.00 91.50 95 ASP A N 1
ATOM 738 C CA . ASP A 1 95 ? -5.751 8.339 3.707 1.00 91.50 95 ASP A CA 1
ATOM 739 C C . ASP A 1 95 ? -4.871 7.345 2.936 1.00 91.50 95 ASP A C 1
ATOM 741 O O . ASP A 1 95 ? -3.726 7.061 3.303 1.00 91.50 95 ASP A O 1
ATOM 745 N N . ALA A 1 96 ? -5.414 6.823 1.840 1.00 86.94 96 ALA A N 1
ATOM 746 C CA . ALA A 1 96 ? -4.743 5.851 0.988 1.00 86.94 96 ALA A CA 1
ATOM 747 C C . ALA A 1 96 ? -3.510 6.407 0.258 1.00 86.94 96 ALA A C 1
ATOM 749 O O . ALA A 1 96 ? -2.727 5.623 -0.275 1.00 86.94 96 ALA A O 1
ATOM 750 N N . LYS A 1 97 ? -3.321 7.733 0.208 1.00 83.88 97 LYS A N 1
ATOM 751 C CA . LYS A 1 97 ? -2.130 8.369 -0.381 1.00 83.88 97 LYS A CA 1
ATOM 752 C C . LYS A 1 97 ? -1.019 8.625 0.633 1.00 83.88 97 LYS A C 1
ATOM 754 O O . LYS A 1 97 ? 0.058 9.052 0.231 1.00 83.88 97 LYS A O 1
ATOM 759 N N . SER A 1 98 ? -1.263 8.356 1.914 1.00 87.19 98 SER A N 1
ATOM 760 C CA . SER A 1 98 ? -0.224 8.430 2.941 1.00 87.19 98 SER A CA 1
ATOM 761 C C . SER A 1 98 ? 0.937 7.481 2.639 1.00 87.19 98 SER A C 1
ATOM 763 O O . SER A 1 98 ? 0.764 6.450 1.989 1.00 87.19 98 SER A O 1
ATOM 765 N N . THR A 1 99 ? 2.115 7.776 3.181 1.00 85.62 99 THR A N 1
ATOM 766 C CA . THR A 1 99 ? 3.345 6.982 3.017 1.00 85.62 99 THR A CA 1
ATOM 767 C C . THR A 1 99 ? 3.152 5.510 3.400 1.00 85.62 99 THR A C 1
ATOM 769 O O . THR A 1 99 ? 3.688 4.615 2.747 1.00 85.62 99 THR A O 1
ATOM 772 N N . LYS A 1 100 ? 2.300 5.240 4.400 1.00 89.00 100 LYS A N 1
ATOM 773 C CA . LYS A 1 100 ? 1.995 3.886 4.890 1.00 89.00 100 LYS A CA 1
ATOM 774 C C . LYS A 1 100 ? 1.198 3.044 3.885 1.00 89.00 100 LYS A C 1
ATOM 776 O O . LYS A 1 100 ? 1.529 1.880 3.674 1.00 89.00 100 LYS A O 1
ATOM 781 N N . TYR A 1 101 ? 0.166 3.618 3.262 1.00 91.94 101 TYR A N 1
ATOM 782 C CA . TYR A 1 101 ? -0.784 2.881 2.408 1.00 91.94 101 TYR A CA 1
ATOM 783 C C . TYR A 1 101 ? -0.624 3.169 0.908 1.00 91.94 101 TYR A C 1
ATOM 785 O O . TYR A 1 101 ? -1.181 2.457 0.068 1.00 91.94 101 TYR A O 1
ATOM 793 N N . GLY A 1 102 ? 0.182 4.172 0.556 1.00 91.31 102 GLY A N 1
ATOM 794 C CA . GLY A 1 102 ? 0.352 4.688 -0.798 1.00 91.31 102 GLY A CA 1
ATOM 795 C C . GLY A 1 102 ? 0.802 3.640 -1.808 1.00 91.31 102 GLY A C 1
ATOM 796 O O . GLY A 1 102 ? 0.383 3.690 -2.961 1.00 91.31 102 GLY A O 1
ATOM 797 N N . SER A 1 103 ? 1.565 2.629 -1.383 1.00 92.50 103 SER A N 1
ATOM 798 C CA . SER A 1 103 ? 1.983 1.532 -2.268 1.00 92.50 103 SER A CA 1
ATOM 799 C C . SER A 1 103 ? 0.790 0.769 -2.857 1.00 92.50 103 SER A C 1
ATOM 801 O O . SER A 1 103 ? 0.815 0.410 -4.033 1.00 92.50 103 SER A O 1
ATOM 803 N N . LEU A 1 104 ? -0.289 0.575 -2.090 1.00 93.88 104 LEU A N 1
ATOM 804 C CA . LEU A 1 104 ? -1.495 -0.080 -2.602 1.00 93.88 104 LEU A CA 1
ATOM 805 C C . LEU A 1 104 ? -2.220 0.807 -3.621 1.00 93.88 104 LEU A C 1
ATOM 807 O O . LEU A 1 104 ? -2.698 0.310 -4.640 1.00 93.88 104 LEU A O 1
ATOM 811 N N . THR A 1 105 ? -2.235 2.123 -3.393 1.00 94.56 105 THR A N 1
ATOM 812 C CA . THR A 1 105 ? -2.743 3.107 -4.359 1.00 94.56 105 THR A CA 1
ATOM 813 C C . THR A 1 105 ? -1.946 3.063 -5.663 1.00 94.56 105 THR A C 1
ATOM 815 O O . THR A 1 105 ? -2.542 3.049 -6.736 1.00 94.56 105 THR A O 1
ATOM 818 N N . VAL A 1 106 ? -0.613 2.963 -5.603 1.00 94.81 106 VAL A N 1
ATOM 819 C CA . VAL A 1 106 ? 0.239 2.812 -6.798 1.00 94.81 106 VAL A CA 1
ATOM 820 C C . VAL A 1 106 ? -0.153 1.564 -7.596 1.00 94.81 106 VAL A C 1
ATOM 822 O O . VAL A 1 106 ? -0.349 1.655 -8.809 1.00 94.81 106 VAL A O 1
ATOM 825 N N . LEU A 1 107 ? -0.329 0.417 -6.930 1.00 92.69 107 LEU A N 1
ATOM 826 C CA . LEU A 1 107 ? -0.751 -0.832 -7.579 1.00 92.69 107 LEU A CA 1
ATOM 827 C C . LEU A 1 107 ? -2.140 -0.709 -8.212 1.00 92.69 107 LEU A C 1
ATOM 829 O O . LEU A 1 107 ? -2.338 -1.121 -9.353 1.00 92.69 107 LEU A O 1
ATOM 833 N N . ARG A 1 108 ? -3.086 -0.083 -7.509 1.00 93.81 108 ARG A N 1
ATOM 834 C CA . ARG A 1 108 ? -4.447 0.162 -7.996 1.00 93.81 108 ARG A CA 1
ATOM 835 C C . ARG A 1 108 ? -4.468 1.036 -9.249 1.00 93.81 108 ARG A C 1
ATOM 837 O O . ARG A 1 108 ? -5.167 0.741 -10.217 1.00 93.81 108 ARG A O 1
ATOM 844 N N . GLU A 1 109 ? -3.701 2.121 -9.243 1.00 94.00 109 GLU A N 1
ATOM 845 C CA . GLU A 1 109 ? -3.602 3.032 -10.383 1.00 94.00 109 GLU A CA 1
ATOM 846 C C . GLU A 1 109 ? -2.906 2.369 -11.579 1.00 94.00 109 GLU A C 1
ATOM 848 O O . GLU A 1 109 ? -3.359 2.548 -12.711 1.00 94.00 109 GLU A O 1
ATOM 853 N N . ARG A 1 110 ? -1.885 1.533 -11.333 1.00 91.62 110 ARG A N 1
ATOM 854 C CA . ARG A 1 110 ? -1.246 0.695 -12.361 1.00 91.62 110 ARG A CA 1
ATOM 855 C C . ARG A 1 110 ? -2.235 -0.301 -12.975 1.00 91.62 110 ARG A C 1
ATOM 857 O O . ARG A 1 110 ? -2.352 -0.328 -14.195 1.00 91.62 110 ARG A O 1
ATOM 864 N N . ARG A 1 111 ? -3.019 -1.024 -12.159 1.00 89.44 111 ARG A N 1
ATOM 865 C CA . ARG A 1 111 ? -4.098 -1.935 -12.613 1.00 89.44 111 ARG A CA 1
ATOM 866 C C . ARG A 1 111 ? -5.124 -1.240 -13.506 1.00 89.44 111 ARG A C 1
ATOM 868 O O . ARG A 1 111 ? -5.618 -1.816 -14.465 1.00 89.44 111 ARG A O 1
ATOM 875 N N . CYS A 1 112 ? -5.430 0.020 -13.211 1.00 88.81 112 CYS A N 1
ATOM 876 C CA . CYS A 1 112 ? -6.354 0.824 -14.006 1.00 88.81 112 CYS A CA 1
ATOM 877 C C . CYS A 1 112 ? -5.724 1.471 -15.257 1.00 88.81 112 CYS A C 1
ATOM 879 O O . CYS A 1 112 ? -6.381 2.293 -15.900 1.00 88.81 112 CYS A O 1
ATOM 881 N N . GLY A 1 113 ? -4.450 1.205 -15.563 1.00 89.50 113 GLY A N 1
ATOM 882 C CA . GLY A 1 113 ? -3.720 1.842 -16.665 1.00 89.50 113 GLY A CA 1
ATOM 883 C C . GLY A 1 113 ? -3.406 3.329 -16.448 1.00 89.50 113 GLY A C 1
ATOM 884 O O . GLY A 1 113 ? -2.933 4.009 -17.357 1.00 89.50 113 GLY A O 1
ATOM 885 N N . ARG A 1 114 ? -3.632 3.871 -15.245 1.00 93.38 114 ARG A N 1
ATOM 886 C CA . ARG A 1 114 ? -3.364 5.278 -14.895 1.00 93.38 114 ARG A CA 1
ATOM 887 C C . ARG A 1 114 ? -1.930 5.445 -14.395 1.00 93.38 114 ARG A C 1
ATOM 889 O O . ARG A 1 114 ? -1.676 5.918 -13.287 1.00 93.38 114 ARG A O 1
ATOM 896 N N . LEU A 1 115 ? -0.974 5.073 -15.246 1.00 94.19 115 LEU A N 1
ATOM 897 C CA . LEU A 1 115 ? 0.452 4.999 -14.909 1.00 94.19 115 LEU A CA 1
ATOM 898 C C . LEU A 1 115 ? 1.039 6.340 -14.437 1.00 94.19 115 LEU A C 1
ATOM 900 O O . LEU A 1 115 ? 1.849 6.365 -13.516 1.00 94.19 115 LEU A O 1
ATOM 904 N N . GLY A 1 116 ? 0.592 7.469 -14.997 1.00 94.12 116 GLY A N 1
ATOM 905 C CA . GLY A 1 116 ? 1.031 8.797 -14.550 1.00 94.12 116 GLY A CA 1
ATOM 906 C C . GLY A 1 116 ? 0.600 9.124 -13.114 1.00 94.12 116 GLY A C 1
ATOM 907 O O . GLY A 1 116 ? 1.369 9.703 -12.348 1.00 94.12 116 GLY A O 1
ATOM 908 N N . THR A 1 117 ? -0.606 8.709 -12.717 1.00 94.56 117 THR A N 1
ATOM 909 C CA . THR A 1 117 ? -1.094 8.863 -11.339 1.00 94.56 117 THR A CA 1
ATOM 910 C C . THR A 1 117 ? -0.360 7.919 -10.394 1.00 94.56 117 THR A C 1
ATOM 912 O O . THR A 1 117 ? 0.049 8.352 -9.319 1.00 94.56 117 THR A O 1
ATOM 915 N N . ALA A 1 118 ? -0.126 6.671 -10.816 1.00 95.31 118 ALA A N 1
ATOM 916 C CA . ALA A 1 118 ? 0.686 5.711 -10.071 1.00 95.31 118 ALA A CA 1
ATOM 917 C C . ALA A 1 118 ? 2.096 6.267 -9.802 1.00 95.31 118 ALA A C 1
ATOM 919 O O . ALA A 1 118 ? 2.559 6.272 -8.664 1.00 95.31 118 ALA A O 1
ATOM 920 N N . LEU A 1 119 ? 2.744 6.819 -10.833 1.00 94.94 119 LEU A N 1
ATOM 921 C CA . LEU A 1 119 ? 4.068 7.425 -10.728 1.00 94.94 119 LEU A CA 1
ATOM 922 C C . LEU A 1 119 ? 4.072 8.660 -9.820 1.00 94.94 119 LEU A C 1
ATOM 924 O O . LEU A 1 119 ? 5.016 8.843 -9.056 1.00 94.94 119 LEU A O 1
ATOM 928 N N . LYS A 1 120 ? 3.028 9.497 -9.877 1.00 94.50 120 LYS A N 1
ATOM 929 C CA . LYS A 1 120 ? 2.893 10.653 -8.982 1.00 94.50 120 LYS A CA 1
ATOM 930 C C . LYS A 1 120 ? 2.856 10.217 -7.519 1.00 94.50 120 LYS A C 1
ATOM 932 O O . LYS A 1 120 ? 3.690 10.670 -6.750 1.00 94.50 120 LYS A O 1
ATOM 937 N N . VAL A 1 121 ? 1.943 9.311 -7.165 1.00 94.19 121 VAL A N 1
ATOM 938 C CA . VAL A 1 121 ? 1.815 8.820 -5.783 1.00 94.19 121 VAL A CA 1
ATOM 939 C C . VAL A 1 121 ? 3.117 8.164 -5.324 1.00 94.19 121 VAL A C 1
ATOM 941 O O . VAL A 1 121 ? 3.568 8.409 -4.214 1.00 94.19 121 VAL A O 1
ATOM 944 N N . LEU A 1 122 ? 3.766 7.380 -6.188 1.00 94.44 122 LEU A N 1
ATOM 945 C CA . LEU A 1 122 ? 5.048 6.764 -5.858 1.00 94.44 122 LEU A CA 1
ATOM 946 C C . LEU A 1 122 ? 6.157 7.796 -5.615 1.00 94.44 122 LEU A C 1
ATOM 948 O O . LEU A 1 122 ? 6.958 7.620 -4.703 1.00 94.44 122 LEU A O 1
ATOM 952 N N . ASN A 1 123 ? 6.214 8.866 -6.409 1.00 93.06 123 ASN A N 1
ATOM 953 C CA . ASN A 1 123 ? 7.165 9.950 -6.180 1.00 93.06 123 ASN A CA 1
ATOM 954 C C . ASN A 1 123 ? 6.881 10.678 -4.864 1.00 93.06 123 ASN A C 1
ATOM 956 O O . ASN A 1 123 ? 7.837 10.963 -4.152 1.00 93.06 123 ASN A O 1
ATOM 960 N N . ASP A 1 124 ? 5.612 10.925 -4.529 1.00 92.19 124 ASP A N 1
ATOM 961 C CA . ASP A 1 124 ? 5.227 11.553 -3.259 1.00 92.19 124 ASP A CA 1
ATOM 962 C C . ASP A 1 124 ? 5.707 10.695 -2.065 1.00 92.19 124 ASP A C 1
ATOM 964 O O . ASP A 1 124 ? 6.267 11.229 -1.115 1.00 92.19 124 ASP A O 1
ATOM 968 N N . ILE A 1 125 ? 5.596 9.360 -2.153 1.00 90.62 125 ILE A N 1
ATOM 969 C CA . ILE A 1 125 ? 6.129 8.421 -1.142 1.00 90.62 125 ILE A CA 1
ATOM 970 C C . ILE A 1 125 ? 7.663 8.470 -1.081 1.00 90.62 125 ILE A C 1
ATOM 972 O O . ILE A 1 125 ? 8.240 8.427 -0.003 1.00 90.62 125 ILE A O 1
ATOM 976 N N . ILE A 1 126 ? 8.345 8.522 -2.230 1.00 90.31 126 ILE A N 1
ATOM 977 C CA . ILE A 1 126 ? 9.817 8.547 -2.290 1.00 90.31 126 ILE A CA 1
ATOM 978 C C . ILE A 1 126 ? 10.390 9.866 -1.750 1.00 90.31 126 ILE A C 1
ATOM 980 O O . ILE A 1 126 ? 11.500 9.865 -1.225 1.00 90.31 126 ILE A O 1
ATOM 984 N N . GLN A 1 127 ? 9.672 10.977 -1.926 1.00 88.06 127 GLN A N 1
ATOM 985 C CA . GLN A 1 127 ? 10.068 12.308 -1.453 1.00 88.06 127 GLN A CA 1
ATOM 986 C C . GLN A 1 127 ? 9.836 12.515 0.044 1.00 88.06 127 GLN A C 1
ATOM 988 O O . GLN A 1 127 ? 10.275 13.526 0.587 1.00 88.06 127 GLN A O 1
ATOM 993 N N . ASP A 1 128 ? 9.140 11.596 0.708 1.00 84.44 128 ASP A N 1
ATOM 994 C CA . ASP A 1 128 ? 8.993 11.639 2.152 1.00 84.44 128 ASP A CA 1
ATOM 995 C C . ASP A 1 128 ? 10.333 11.286 2.826 1.00 84.44 128 ASP A C 1
ATOM 997 O O . ASP A 1 128 ? 10.679 10.118 3.009 1.00 84.44 128 ASP A O 1
ATOM 1001 N N . ASP A 1 129 ? 11.090 12.323 3.200 1.00 65.25 129 ASP A N 1
ATOM 1002 C CA . ASP A 1 129 ? 12.400 12.232 3.864 1.00 65.25 129 ASP A CA 1
ATOM 1003 C C . ASP A 1 129 ? 12.338 11.607 5.276 1.00 65.25 129 ASP A C 1
ATOM 1005 O O . ASP A 1 129 ? 13.370 11.449 5.935 1.00 65.25 129 ASP A O 1
ATOM 1009 N N . SER A 1 130 ? 11.146 11.253 5.777 1.00 69.81 130 SER A N 1
ATOM 1010 C CA . SER A 1 130 ? 10.995 10.586 7.075 1.00 69.81 130 SER A CA 1
ATOM 1011 C C . SER A 1 130 ? 11.493 9.136 7.081 1.00 69.81 130 SER A C 1
ATOM 1013 O O . SER A 1 130 ? 11.812 8.603 8.148 1.00 69.81 130 SER A O 1
ATOM 1015 N N . GLU A 1 131 ? 11.613 8.496 5.914 1.00 70.44 131 GLU A N 1
ATOM 1016 C CA . GLU A 1 131 ? 12.046 7.106 5.788 1.00 70.44 131 GLU A CA 1
ATOM 1017 C C . GLU A 1 131 ? 13.371 6.963 5.026 1.00 70.44 131 GLU A C 1
ATOM 1019 O O . GLU A 1 131 ? 13.682 7.702 4.094 1.00 70.44 131 GLU A O 1
ATOM 1024 N N . GLN A 1 132 ? 14.168 5.948 5.386 1.00 74.50 132 GLN A N 1
ATOM 1025 C CA . GLN A 1 132 ? 15.364 5.614 4.609 1.00 74.50 132 GLN A CA 1
ATOM 1026 C C . GLN A 1 132 ? 14.982 5.260 3.164 1.00 74.50 132 GLN A C 1
ATOM 1028 O O . GLN A 1 132 ? 14.013 4.517 2.968 1.00 74.50 132 GLN A O 1
ATOM 1033 N N . PRO A 1 133 ? 15.768 5.684 2.154 1.00 76.69 133 PRO A N 1
ATOM 1034 C CA . PRO A 1 133 ? 15.520 5.327 0.765 1.00 76.69 133 PRO A CA 1
ATOM 1035 C C . PRO A 1 133 ? 15.350 3.813 0.596 1.00 76.69 133 PRO A C 1
ATOM 1037 O O . PRO A 1 133 ? 16.252 3.027 0.886 1.00 76.69 133 PRO A O 1
ATOM 1040 N N . LYS A 1 134 ? 14.185 3.383 0.105 1.00 86.25 134 LYS A N 1
ATOM 1041 C CA . LYS A 1 134 ? 13.880 1.961 -0.099 1.00 86.25 134 LYS A CA 1
ATOM 1042 C C . LYS A 1 134 ? 14.123 1.591 -1.554 1.00 86.25 134 LYS A C 1
ATOM 1044 O O . LYS A 1 134 ? 13.370 2.009 -2.431 1.00 86.25 134 LYS A O 1
ATOM 1049 N N . LYS A 1 135 ? 15.123 0.741 -1.811 1.00 89.75 135 LYS A N 1
ATOM 1050 C CA . LYS A 1 135 ? 15.480 0.271 -3.165 1.00 89.75 135 LYS A CA 1
ATOM 1051 C C . LYS A 1 135 ? 14.260 -0.202 -3.975 1.00 89.75 135 LYS A C 1
ATOM 1053 O O . LYS A 1 135 ? 14.080 0.219 -5.111 1.00 89.75 135 LYS A O 1
ATOM 1058 N N . LYS A 1 136 ? 13.365 -0.967 -3.337 1.00 89.56 136 LYS A N 1
ATOM 1059 C CA . LYS A 1 136 ? 12.131 -1.495 -3.947 1.00 89.56 136 LYS A CA 1
ATOM 1060 C C . LYS A 1 136 ? 11.202 -0.414 -4.525 1.00 89.56 136 LYS A C 1
ATOM 1062 O O . LYS A 1 136 ? 10.554 -0.666 -5.535 1.00 89.56 136 LYS A O 1
ATOM 1067 N N . LEU A 1 137 ? 11.131 0.773 -3.912 1.00 91.12 137 LEU A N 1
ATOM 1068 C CA . LEU A 1 137 ? 10.294 1.873 -4.416 1.00 91.12 137 LEU A CA 1
ATOM 1069 C C . LEU A 1 137 ? 10.865 2.452 -5.713 1.00 91.12 137 LEU A C 1
ATOM 1071 O O . LEU A 1 137 ? 10.122 2.727 -6.650 1.00 91.12 137 LEU A O 1
ATOM 1075 N N . TYR A 1 138 ? 12.189 2.583 -5.794 1.00 93.31 138 TYR A N 1
ATOM 1076 C CA . TYR A 1 138 ? 12.858 3.030 -7.013 1.00 93.31 138 TYR A CA 1
ATOM 1077 C C . TYR A 1 138 ? 12.815 1.970 -8.119 1.00 93.31 138 TYR A C 1
ATOM 1079 O O . TYR A 1 138 ? 12.625 2.322 -9.281 1.00 93.31 138 TYR A O 1
ATOM 1087 N N . ASP A 1 139 ? 12.919 0.683 -7.773 1.00 93.94 139 ASP A N 1
ATOM 1088 C CA . ASP A 1 139 ? 12.726 -0.409 -8.735 1.00 93.94 139 ASP A CA 1
ATOM 1089 C C . ASP A 1 139 ? 11.315 -0.344 -9.351 1.00 93.94 139 ASP A C 1
ATOM 1091 O O . ASP A 1 139 ? 11.165 -0.396 -10.572 1.00 93.94 139 ASP A O 1
ATOM 1095 N N . LEU A 1 140 ? 10.280 -0.134 -8.527 1.00 93.19 140 LEU A N 1
ATOM 1096 C CA . LEU A 1 140 ? 8.905 0.059 -9.001 1.00 93.19 140 LEU A CA 1
ATOM 1097 C C . LEU A 1 140 ? 8.751 1.337 -9.842 1.00 93.19 140 LEU A C 1
ATOM 1099 O O . LEU A 1 140 ? 8.045 1.329 -10.849 1.00 93.19 140 LEU A O 1
ATOM 1103 N N . LYS A 1 141 ? 9.437 2.427 -9.473 1.00 94.75 141 LYS A N 1
ATOM 1104 C CA . LYS A 1 141 ? 9.448 3.679 -10.246 1.00 94.75 141 LYS A CA 1
ATOM 1105 C C . LYS A 1 141 ? 9.987 3.440 -11.651 1.00 94.75 141 LYS A C 1
ATOM 1107 O O . LYS A 1 141 ? 9.383 3.892 -12.619 1.00 94.75 141 LYS A O 1
ATOM 1112 N N . ILE A 1 142 ? 11.095 2.711 -11.764 1.00 95.88 142 ILE A N 1
ATOM 1113 C CA . ILE A 1 142 ? 11.695 2.352 -13.050 1.00 95.88 142 ILE A CA 1
ATOM 1114 C C . ILE A 1 142 ? 10.720 1.504 -13.873 1.00 95.88 142 ILE A C 1
ATOM 1116 O O . ILE A 1 142 ? 10.500 1.840 -15.032 1.00 95.88 142 ILE A O 1
ATOM 1120 N N . GLN A 1 143 ? 10.081 0.491 -13.275 1.00 94.12 143 GLN A N 1
ATOM 1121 C CA . GLN A 1 143 ? 9.074 -0.330 -13.966 1.00 94.12 143 GLN A CA 1
ATOM 1122 C C . GLN A 1 143 ? 7.929 0.519 -14.533 1.00 94.12 143 GLN A C 1
ATOM 1124 O O . GLN A 1 143 ? 7.596 0.388 -15.705 1.00 94.12 143 GLN A O 1
ATOM 1129 N N . LEU A 1 144 ? 7.365 1.437 -13.741 1.00 94.88 144 LEU A N 1
ATOM 1130 C CA . LEU A 1 144 ? 6.296 2.328 -14.208 1.00 94.88 144 LEU A CA 1
ATOM 1131 C C . LEU A 1 144 ? 6.757 3.233 -15.360 1.00 94.88 144 LEU A C 1
ATOM 1133 O O . LEU A 1 144 ? 6.018 3.443 -16.315 1.00 94.88 144 LEU A O 1
ATOM 1137 N N . ILE A 1 145 ? 7.976 3.771 -15.288 1.00 95.88 145 ILE A N 1
ATOM 1138 C CA . ILE A 1 145 ? 8.549 4.626 -16.341 1.00 95.88 145 ILE A CA 1
ATOM 1139 C C . ILE A 1 145 ? 8.767 3.834 -17.640 1.00 95.88 145 ILE A C 1
ATOM 1141 O O . ILE A 1 145 ? 8.538 4.367 -18.729 1.00 95.88 145 ILE A O 1
ATOM 1145 N N . GLU A 1 146 ? 9.189 2.574 -17.534 1.00 95.44 146 GLU A N 1
ATOM 1146 C CA . GLU A 1 146 ? 9.328 1.662 -18.673 1.00 95.44 146 GLU A CA 1
ATOM 1147 C C . GLU A 1 146 ? 7.970 1.329 -19.298 1.00 95.44 146 GLU A C 1
ATOM 1149 O O . GLU A 1 146 ? 7.843 1.407 -20.517 1.00 95.44 146 GLU A O 1
ATOM 1154 N N . GLU A 1 147 ? 6.942 1.060 -18.486 1.00 93.75 147 GLU A N 1
ATOM 1155 C CA . GLU A 1 147 ? 5.566 0.832 -18.955 1.00 93.75 147 GLU A CA 1
ATOM 1156 C C . GLU A 1 147 ? 4.960 2.056 -19.649 1.00 93.75 147 GLU A C 1
ATOM 1158 O O . GLU A 1 147 ? 4.225 1.919 -20.623 1.00 93.75 147 GLU A O 1
ATOM 1163 N N . ILE A 1 148 ? 5.294 3.266 -19.188 1.00 94.81 148 ILE A N 1
ATOM 1164 C CA . ILE A 1 148 ? 4.901 4.518 -19.854 1.00 94.81 148 ILE A CA 1
ATOM 1165 C C . ILE A 1 148 ? 5.647 4.697 -21.194 1.00 94.81 148 ILE A C 1
ATOM 1167 O O . ILE A 1 148 ? 5.184 5.425 -22.073 1.00 94.81 148 ILE A O 1
ATOM 1171 N N . GLY A 1 149 ? 6.800 4.044 -21.373 1.00 94.88 149 GLY A N 1
ATOM 1172 C CA . GLY A 1 149 ? 7.629 4.131 -22.578 1.00 94.88 149 GLY A CA 1
ATOM 1173 C C . GLY A 1 149 ? 8.691 5.236 -22.542 1.00 94.88 149 GLY A C 1
ATOM 1174 O O . GLY A 1 149 ? 9.273 5.581 -23.572 1.00 94.88 149 GLY A O 1
ATOM 1175 N N . TRP A 1 150 ? 8.996 5.808 -21.375 1.00 96.25 150 TRP A N 1
ATOM 1176 C CA . TRP A 1 150 ? 10.019 6.852 -21.231 1.00 96.25 150 TRP A CA 1
ATOM 1177 C C . TRP A 1 150 ? 11.419 6.256 -21.041 1.00 96.25 150 TRP A C 1
ATOM 1179 O O . TRP A 1 150 ? 12.078 6.465 -20.021 1.00 96.25 150 TRP A O 1
ATOM 1189 N N . ALA A 1 151 ? 11.903 5.543 -22.062 1.00 94.25 151 ALA A N 1
ATOM 1190 C CA . ALA A 1 151 ? 13.150 4.770 -22.014 1.00 94.25 151 ALA A CA 1
ATOM 1191 C C . ALA A 1 151 ? 14.381 5.581 -21.548 1.00 94.25 151 ALA A C 1
ATOM 1193 O O . ALA A 1 151 ? 15.236 5.084 -20.810 1.00 94.25 151 ALA A O 1
ATOM 1194 N N . HIS A 1 152 ? 14.461 6.851 -21.954 1.00 95.62 152 HIS A N 1
ATOM 1195 C CA . HIS A 1 152 ? 15.537 7.759 -21.553 1.00 95.62 152 HIS A CA 1
ATOM 1196 C C . HIS A 1 152 ? 15.521 8.050 -20.042 1.00 95.62 152 HIS A C 1
ATOM 1198 O O . HIS A 1 152 ? 16.573 8.044 -19.405 1.00 95.62 152 HIS A O 1
ATOM 1204 N N . VAL A 1 153 ? 14.335 8.235 -19.451 1.00 95.94 153 VAL A N 1
ATOM 1205 C CA . VAL A 1 153 ? 14.179 8.472 -18.009 1.00 95.94 153 VAL A CA 1
ATOM 1206 C C . VAL A 1 153 ? 14.481 7.197 -17.227 1.00 95.94 153 VAL A C 1
ATOM 1208 O O . VAL A 1 153 ? 15.193 7.254 -16.228 1.00 95.94 153 VAL A O 1
ATOM 1211 N N . SER A 1 154 ? 14.016 6.031 -17.689 1.00 94.44 154 SER A N 1
ATOM 1212 C CA . SER A 1 154 ? 14.310 4.760 -17.012 1.00 94.44 154 SER A CA 1
ATOM 1213 C C . SER A 1 154 ? 15.805 4.442 -17.017 1.00 94.44 154 SER A C 1
ATOM 1215 O O . SER A 1 154 ? 16.336 3.978 -16.011 1.00 94.44 154 SER A O 1
ATOM 1217 N N . ALA A 1 155 ? 16.508 4.726 -18.120 1.00 95.31 155 ALA A N 1
ATOM 1218 C CA . ALA A 1 155 ? 17.956 4.547 -18.203 1.00 95.31 155 ALA A CA 1
ATOM 1219 C C . ALA A 1 155 ? 18.694 5.458 -17.210 1.00 95.31 155 ALA A C 1
ATOM 1221 O O . ALA A 1 155 ? 19.590 5.002 -16.499 1.00 95.31 155 ALA A O 1
ATOM 1222 N N . TYR A 1 156 ? 18.274 6.721 -17.120 1.00 95.62 156 TYR A N 1
ATOM 1223 C CA . TYR A 1 156 ? 18.812 7.676 -16.158 1.00 95.62 156 TYR A CA 1
ATOM 1224 C C . TYR A 1 156 ? 18.577 7.229 -14.707 1.00 95.62 156 TYR A C 1
ATOM 1226 O O . TYR A 1 156 ? 19.514 7.187 -13.913 1.00 95.62 156 TYR A O 1
ATOM 1234 N N . GLU A 1 157 ? 17.360 6.810 -14.353 1.00 93.56 157 GLU A N 1
ATOM 1235 C CA . 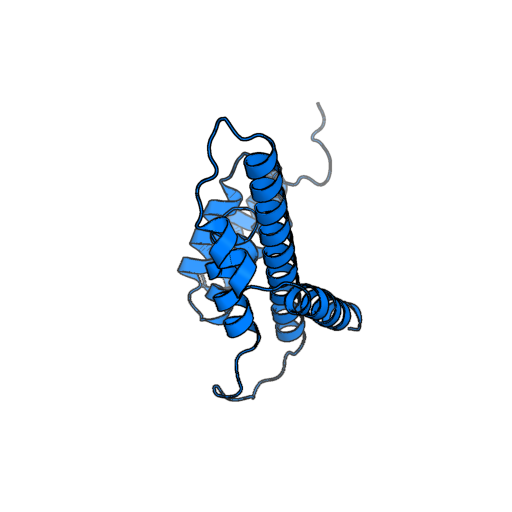GLU A 1 157 ? 17.056 6.339 -12.994 1.00 93.56 157 GLU A CA 1
ATOM 1236 C C . GLU A 1 157 ? 17.851 5.081 -12.618 1.00 93.56 157 GLU A C 1
ATOM 1238 O O . GLU A 1 157 ? 18.368 4.992 -11.504 1.00 93.56 157 GLU A O 1
ATOM 1243 N N . LYS A 1 158 ? 18.054 4.143 -13.555 1.00 94.25 158 LYS A N 1
ATOM 1244 C CA . LYS A 1 158 ? 18.926 2.974 -13.342 1.00 94.25 158 LYS A CA 1
ATOM 1245 C C . LYS A 1 158 ? 20.369 3.370 -13.034 1.00 94.25 158 LYS A C 1
ATOM 1247 O O . LYS A 1 158 ? 21.009 2.728 -12.204 1.00 94.25 158 LYS A O 1
ATOM 1252 N N . GLN A 1 159 ? 20.899 4.422 -13.656 1.00 93.94 159 GLN A N 1
ATOM 1253 C CA . GLN A 1 159 ? 22.234 4.924 -13.316 1.00 93.94 159 GLN A CA 1
ATOM 1254 C C . GLN A 1 159 ? 22.266 5.464 -11.883 1.00 93.94 159 GLN A C 1
ATOM 1256 O O . GLN A 1 159 ? 23.140 5.082 -11.104 1.00 93.94 159 GLN A O 1
ATOM 1261 N N . TRP A 1 160 ? 21.266 6.254 -11.489 1.00 92.62 160 TRP A N 1
ATOM 1262 C CA . TRP A 1 160 ? 21.170 6.773 -10.123 1.00 92.62 160 TRP A CA 1
ATOM 1263 C C . TRP A 1 160 ? 21.018 5.699 -9.053 1.00 92.62 160 TRP A C 1
ATOM 1265 O O . TRP A 1 160 ? 21.462 5.913 -7.927 1.00 92.62 160 TRP A O 1
ATOM 1275 N N . MET A 1 161 ? 20.451 4.538 -9.377 1.00 92.44 161 MET A N 1
ATOM 1276 C CA . MET A 1 161 ? 20.382 3.418 -8.434 1.00 92.44 161 MET A CA 1
ATOM 1277 C C . MET A 1 161 ? 21.759 2.977 -7.939 1.00 92.44 161 MET A C 1
ATOM 1279 O O . MET A 1 161 ? 21.892 2.642 -6.766 1.00 92.44 161 MET A O 1
ATOM 1283 N N . HIS A 1 162 ? 22.789 3.037 -8.786 1.00 88.44 162 HIS A N 1
ATOM 1284 C CA . HIS A 1 162 ? 24.159 2.683 -8.401 1.00 88.44 162 HIS A CA 1
ATOM 1285 C C . HIS A 1 162 ? 24.763 3.697 -7.424 1.00 88.44 162 HIS A C 1
ATOM 1287 O O . HIS A 1 162 ? 25.581 3.335 -6.584 1.00 88.44 162 HIS A O 1
ATOM 1293 N N . VAL A 1 163 ? 24.341 4.961 -7.526 1.00 89.31 163 VAL A N 1
ATOM 1294 C CA . VAL A 1 163 ? 24.779 6.050 -6.646 1.00 89.31 163 VAL A CA 1
ATOM 1295 C C . VAL A 1 163 ? 24.021 6.015 -5.318 1.00 89.31 163 VAL A C 1
ATOM 1297 O O . VAL A 1 163 ? 24.628 6.155 -4.263 1.00 89.31 163 VAL A O 1
ATOM 1300 N N . ARG A 1 164 ? 22.696 5.813 -5.359 1.00 89.06 164 ARG A N 1
ATOM 1301 C CA . ARG A 1 164 ? 21.829 5.769 -4.168 1.00 89.06 164 ARG A CA 1
ATOM 1302 C C . ARG A 1 164 ? 22.032 4.499 -3.342 1.00 89.06 164 ARG A C 1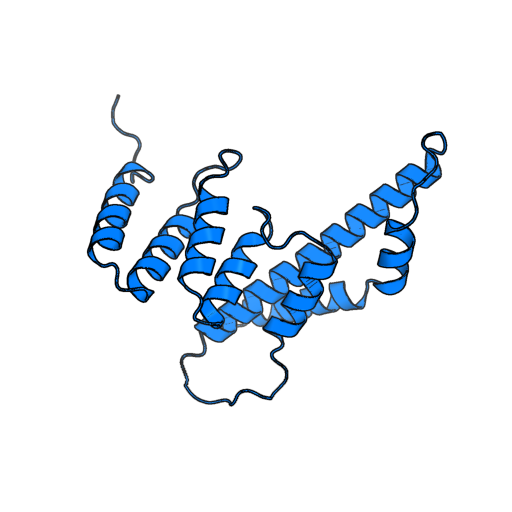
ATOM 1304 O O . ARG A 1 164 ? 21.933 4.549 -2.122 1.00 89.06 164 ARG A O 1
ATOM 1311 N N . PHE A 1 165 ? 22.306 3.374 -4.002 1.00 89.19 165 PHE A N 1
ATOM 1312 C CA . PHE A 1 165 ? 22.441 2.056 -3.380 1.00 89.19 165 PHE A CA 1
ATOM 1313 C C . PHE A 1 165 ? 23.751 1.381 -3.813 1.00 89.19 165 PHE A C 1
ATOM 1315 O O . PHE A 1 165 ? 23.715 0.384 -4.545 1.00 89.19 165 PHE A O 1
ATOM 1322 N N . PRO A 1 166 ? 24.913 1.917 -3.396 1.00 88.38 166 PRO A N 1
ATOM 1323 C CA . PRO A 1 166 ? 26.196 1.334 -3.752 1.00 88.38 166 PRO A CA 1
ATOM 1324 C C . PRO A 1 166 ? 26.366 -0.050 -3.092 1.00 88.38 166 PRO A C 1
ATOM 1326 O O . PRO A 1 166 ? 25.883 -0.270 -1.979 1.00 88.38 166 PRO A O 1
ATOM 1329 N N . PRO A 1 167 ? 27.058 -1.000 -3.748 1.00 85.06 167 PRO A N 1
ATOM 1330 C CA . PRO A 1 167 ? 27.261 -2.355 -3.219 1.00 85.06 167 PRO A CA 1
ATOM 1331 C C . PRO A 1 167 ? 28.166 -2.392 -1.979 1.00 85.06 167 PRO A C 1
ATOM 1333 O O . PRO A 1 167 ? 28.097 -3.324 -1.183 1.00 85.06 167 PRO A O 1
ATOM 1336 N N . SER A 1 168 ? 29.011 -1.380 -1.813 1.00 83.62 168 SER A N 1
ATOM 1337 C CA . SER A 1 168 ? 29.867 -1.183 -0.651 1.00 83.62 168 SER A CA 1
ATOM 1338 C C . SER A 1 168 ? 29.988 0.306 -0.369 1.00 83.62 168 SER A C 1
ATOM 1340 O O . SER A 1 168 ? 29.881 1.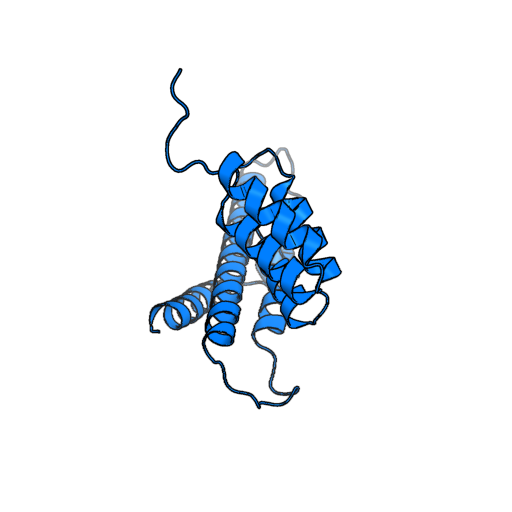123 -1.287 1.00 83.62 168 SER A O 1
ATOM 1342 N N . LEU A 1 169 ? 30.241 0.663 0.891 1.00 77.50 169 LEU A N 1
ATOM 1343 C CA . LEU A 1 169 ? 30.533 2.051 1.235 1.00 77.50 169 LEU A CA 1
ATOM 1344 C C . LEU A 1 169 ? 31.783 2.515 0.469 1.00 77.50 169 LEU A C 1
ATOM 1346 O O . LEU A 1 169 ? 32.733 1.735 0.337 1.00 77.50 169 LEU A O 1
ATOM 1350 N N . PRO A 1 170 ? 31.782 3.745 -0.069 1.00 77.50 170 PRO A N 1
ATOM 1351 C CA . PRO A 1 170 ? 32.952 4.277 -0.743 1.00 77.50 170 PRO A CA 1
ATOM 1352 C C . PRO A 1 170 ? 34.140 4.326 0.235 1.00 77.50 170 PRO A C 1
ATOM 1354 O O . PRO A 1 170 ? 33.939 4.631 1.415 1.00 77.50 170 PRO A O 1
ATOM 1357 N N . PRO A 1 171 ? 35.362 4.000 -0.225 1.00 78.06 171 PRO A N 1
ATOM 1358 C CA . PRO A 1 171 ? 36.555 4.162 0.592 1.00 78.06 171 PRO A CA 1
ATOM 1359 C C . PRO A 1 171 ? 36.733 5.641 0.959 1.00 78.06 171 PRO A C 1
ATOM 1361 O O . PRO A 1 171 ? 36.458 6.523 0.143 1.00 78.06 171 PRO A O 1
ATOM 1364 N N . PHE A 1 172 ? 37.135 5.864 2.208 1.00 76.94 172 PHE A N 1
ATOM 1365 C CA . PHE A 1 172 ? 37.372 7.171 2.827 1.00 76.94 172 PHE A CA 1
ATOM 1366 C C . PHE A 1 172 ? 38.597 7.887 2.252 1.00 76.94 172 PHE A C 1
ATOM 1368 O O . PHE A 1 172 ? 39.592 7.197 1.928 1.00 76.94 172 PHE A O 1
#